Protein AF-A0A927G557-F1 (afdb_monomer_lite)

Sequence (140 aa):
MDMLQGLLWIALPYSSIAILVMGLIWQYESQENYGDNKQVVCWKNACVSLLVIVALGTGVYSSFVLQTQLHAFEWLFNLVTLNPSLSLIEATPFLFKLHLLSLCSLFIFLPFTKYIKLLNSFFMNKRVDALPFIFLLFNL

pLDDT: mean 80.52, std 14.35, range [45.22, 96.69]

Structure (mmCIF, N/CA/C/O backbone):
data_AF-A0A927G557-F1
#
_entry.id   AF-A0A927G557-F1
#
loop_
_atom_site.group_PDB
_atom_site.id
_atom_site.type_symbol
_atom_site.label_atom_id
_atom_site.label_alt_id
_atom_site.label_comp_id
_atom_site.label_asym_id
_atom_site.label_entity_id
_atom_site.label_seq_id
_atom_site.pdbx_PDB_ins_code
_atom_site.Cartn_x
_atom_site.Cartn_y
_atom_site.Cartn_z
_atom_site.occupancy
_atom_site.B_iso_or_equiv
_atom_site.auth_seq_id
_atom_site.auth_comp_id
_atom_site.auth_asym_id
_atom_site.auth_atom_id
_atom_site.pdbx_PDB_model_num
ATOM 1 N N . MET A 1 1 ? 5.294 -19.447 -16.410 1.00 63.62 1 MET A N 1
ATOM 2 C CA . MET A 1 1 ? 5.237 -18.361 -15.410 1.00 63.62 1 MET A CA 1
ATOM 3 C C . MET A 1 1 ? 5.748 -18.937 -14.110 1.00 63.62 1 MET A C 1
ATOM 5 O O . MET A 1 1 ? 5.355 -20.054 -13.789 1.00 63.62 1 MET A O 1
ATOM 9 N N . ASP A 1 2 ? 6.642 -18.239 -13.417 1.00 87.12 2 ASP A N 1
ATOM 10 C CA . ASP A 1 2 ? 7.073 -18.668 -12.088 1.00 87.12 2 ASP A CA 1
ATOM 11 C C . ASP A 1 2 ? 5.889 -18.557 -11.110 1.00 87.12 2 ASP A C 1
ATOM 13 O O . ASP A 1 2 ? 5.197 -17.534 -11.071 1.00 87.12 2 ASP A O 1
ATOM 17 N N . MET A 1 3 ? 5.614 -19.626 -10.358 1.00 89.38 3 MET A N 1
ATOM 18 C CA . MET A 1 3 ? 4.455 -19.693 -9.458 1.00 89.38 3 MET A CA 1
ATOM 19 C C . MET A 1 3 ? 4.532 -18.619 -8.370 1.00 89.38 3 MET A C 1
ATOM 21 O O . MET A 1 3 ? 3.515 -18.023 -8.009 1.00 89.38 3 MET A O 1
ATOM 25 N N . LEU A 1 4 ? 5.743 -18.333 -7.886 1.00 90.75 4 LEU A N 1
ATOM 26 C CA . LEU A 1 4 ? 5.977 -17.321 -6.863 1.00 90.75 4 LEU A CA 1
ATOM 27 C C . LEU A 1 4 ? 5.659 -15.912 -7.378 1.00 90.75 4 LEU A C 1
ATOM 29 O O . LEU A 1 4 ? 5.010 -15.136 -6.679 1.00 90.75 4 LEU A O 1
ATOM 33 N N . GLN A 1 5 ? 6.063 -15.590 -8.609 1.00 90.62 5 GLN A N 1
ATOM 34 C CA . GLN A 1 5 ? 5.777 -14.290 -9.218 1.00 90.62 5 GLN A CA 1
ATOM 35 C C . GLN A 1 5 ? 4.271 -14.054 -9.384 1.00 90.62 5 GLN A C 1
ATOM 37 O O . GLN A 1 5 ? 3.788 -12.968 -9.072 1.00 90.62 5 GLN A O 1
ATOM 42 N N . GLY A 1 6 ? 3.517 -15.067 -9.826 1.00 90.69 6 GLY A N 1
ATOM 43 C CA . GLY A 1 6 ? 2.059 -14.967 -9.933 1.00 90.69 6 GLY A CA 1
ATOM 44 C C . GLY A 1 6 ? 1.393 -14.713 -8.577 1.00 90.69 6 GLY A C 1
ATOM 45 O O . GLY A 1 6 ? 0.542 -13.832 -8.452 1.00 90.69 6 GLY A O 1
ATOM 46 N N . LEU A 1 7 ? 1.825 -15.421 -7.532 1.00 92.75 7 LEU A N 1
ATOM 47 C CA . LEU A 1 7 ? 1.300 -15.221 -6.180 1.00 92.75 7 LEU A CA 1
ATOM 48 C C . LEU A 1 7 ? 1.600 -13.807 -5.654 1.00 92.75 7 LEU A C 1
ATOM 50 O O . LEU A 1 7 ? 0.716 -13.136 -5.122 1.00 92.75 7 LEU A O 1
ATOM 54 N N . LEU A 1 8 ? 2.838 -13.344 -5.824 1.00 92.94 8 LEU A N 1
ATOM 55 C CA . LEU A 1 8 ? 3.315 -12.100 -5.225 1.00 92.94 8 LEU A CA 1
ATOM 56 C C . LEU A 1 8 ? 2.807 -10.847 -5.947 1.00 92.94 8 LEU A C 1
ATOM 58 O O . LEU A 1 8 ? 2.592 -9.814 -5.319 1.00 92.94 8 LEU A O 1
ATOM 62 N N . TRP A 1 9 ? 2.616 -10.931 -7.260 1.00 93.12 9 TRP A N 1
ATOM 63 C CA . TRP A 1 9 ? 2.333 -9.763 -8.089 1.00 93.12 9 TRP A CA 1
ATOM 64 C C . TRP A 1 9 ? 0.940 -9.744 -8.709 1.00 93.12 9 TRP A C 1
ATOM 66 O O . TRP A 1 9 ? 0.539 -8.731 -9.270 1.00 93.12 9 TRP A O 1
ATOM 76 N N . ILE A 1 10 ? 0.192 -10.840 -8.617 1.00 92.81 10 ILE A N 1
ATOM 77 C CA . ILE A 1 10 ? -1.200 -10.894 -9.066 1.00 92.81 10 ILE A CA 1
ATOM 78 C C . ILE A 1 10 ? -2.082 -11.117 -7.843 1.00 92.81 10 ILE A C 1
ATOM 80 O O . ILE A 1 10 ? -2.841 -10.231 -7.461 1.00 92.81 10 ILE A O 1
ATOM 84 N N . ALA A 1 11 ? -1.940 -12.264 -7.174 1.00 94.81 11 ALA A N 1
ATOM 85 C CA . ALA A 1 11 ? -2.841 -12.639 -6.085 1.00 94.81 11 ALA A CA 1
ATOM 86 C C . ALA A 1 11 ? -2.734 -11.712 -4.863 1.00 94.81 11 ALA A C 1
ATOM 88 O O . ALA A 1 11 ? -3.759 -11.359 -4.274 1.00 94.81 11 ALA A O 1
ATOM 89 N N . LEU A 1 12 ? -1.519 -11.301 -4.483 1.00 95.00 12 LEU A N 1
ATOM 90 C CA . LEU A 1 12 ? -1.295 -10.465 -3.303 1.00 95.00 12 LEU A CA 1
ATOM 91 C C . LEU A 1 12 ? -1.960 -9.075 -3.415 1.00 95.00 12 LEU A C 1
ATOM 93 O O . LEU A 1 12 ? -2.711 -8.741 -2.495 1.00 95.00 12 LEU A O 1
ATOM 97 N N . PRO A 1 13 ? -1.786 -8.287 -4.502 1.00 95.00 13 PRO A N 1
ATOM 98 C CA . PRO A 1 13 ? -2.515 -7.029 -4.674 1.00 95.00 13 PRO A CA 1
ATOM 99 C C . PRO A 1 13 ? -4.035 -7.186 -4.549 1.00 95.00 13 PRO A C 1
ATOM 101 O O . PRO A 1 13 ? -4.645 -6.484 -3.739 1.00 95.00 13 PRO A O 1
ATOM 104 N N . TYR A 1 14 ? -4.641 -8.149 -5.256 1.00 95.31 14 TYR A N 1
ATOM 105 C CA . TYR A 1 14 ? -6.090 -8.381 -5.178 1.00 95.31 14 TYR A CA 1
ATOM 106 C C . TYR A 1 14 ? -6.543 -8.769 -3.769 1.00 95.31 14 TYR A C 1
ATOM 108 O O . TYR A 1 14 ? -7.514 -8.213 -3.260 1.00 95.31 14 TYR A O 1
ATOM 116 N N . SER A 1 15 ? -5.818 -9.679 -3.112 1.00 96.50 15 SER A N 1
ATOM 117 C CA . SER A 1 15 ? -6.143 -10.124 -1.750 1.00 96.50 15 SER A CA 1
ATOM 118 C C . SER A 1 15 ? -6.040 -8.976 -0.749 1.00 96.50 15 SER A C 1
ATOM 120 O O . SER A 1 15 ? -6.897 -8.837 0.119 1.00 96.50 15 SER A O 1
ATOM 122 N N . SER A 1 16 ? -5.023 -8.120 -0.886 1.00 96.69 16 SER A N 1
ATOM 123 C CA . SER A 1 16 ? -4.820 -6.981 0.010 1.00 96.69 16 SER A CA 1
ATOM 124 C C . SER A 1 16 ? -5.969 -5.973 -0.068 1.00 96.69 16 SER A C 1
ATOM 126 O O . SER A 1 16 ? -6.471 -5.529 0.964 1.00 96.69 16 SER A O 1
ATOM 128 N N . ILE A 1 17 ? -6.446 -5.683 -1.284 1.00 94.94 17 ILE A N 1
ATOM 129 C CA . ILE A 1 17 ? -7.587 -4.794 -1.518 1.00 94.94 17 ILE A CA 1
ATOM 130 C C . ILE A 1 17 ? -8.872 -5.448 -1.009 1.00 94.94 17 ILE A C 1
ATOM 132 O O . ILE A 1 17 ? -9.647 -4.792 -0.317 1.00 94.94 17 ILE A O 1
ATOM 136 N N . ALA A 1 18 ? -9.087 -6.737 -1.288 1.00 94.81 18 ALA A N 1
ATOM 137 C CA . ALA A 1 18 ? -10.260 -7.463 -0.806 1.00 94.81 18 ALA A CA 1
ATOM 138 C C . ALA A 1 18 ? -10.345 -7.459 0.730 1.00 94.81 18 ALA A C 1
ATOM 140 O O . ALA A 1 18 ? -11.407 -7.183 1.284 1.00 94.81 18 ALA A O 1
ATOM 141 N N . ILE A 1 19 ? -9.224 -7.694 1.422 1.00 94.25 19 ILE A N 1
ATOM 142 C CA . ILE A 1 19 ? -9.148 -7.651 2.890 1.00 94.25 19 ILE A CA 1
ATOM 143 C C . ILE A 1 19 ? -9.419 -6.236 3.412 1.00 94.25 19 ILE A C 1
ATOM 145 O O . ILE A 1 19 ? -10.193 -6.076 4.356 1.00 94.25 19 ILE A O 1
ATOM 149 N N . LEU A 1 20 ? -8.834 -5.209 2.787 1.00 92.56 20 LEU A N 1
ATOM 150 C CA . LEU A 1 20 ? -9.069 -3.816 3.165 1.00 92.56 20 LEU A CA 1
ATOM 151 C C . LEU A 1 20 ? -10.548 -3.433 3.022 1.00 92.56 20 LEU A C 1
ATOM 153 O O . LEU A 1 20 ? -11.131 -2.885 3.955 1.00 92.56 20 LEU A O 1
ATOM 157 N N . VAL A 1 21 ? -11.160 -3.747 1.878 1.00 91.12 21 VAL A N 1
ATOM 158 C CA . VAL A 1 21 ? -12.578 -3.475 1.604 1.00 91.12 21 VAL A CA 1
ATOM 159 C C . VAL A 1 21 ? -13.467 -4.237 2.581 1.00 91.12 21 VAL A C 1
ATOM 161 O O . VAL A 1 21 ? -14.362 -3.645 3.179 1.00 91.12 21 VAL A O 1
ATOM 164 N N . MET A 1 22 ? -13.191 -5.521 2.810 1.00 89.56 22 MET A N 1
ATOM 165 C CA . MET A 1 22 ? -13.948 -6.327 3.767 1.00 89.56 22 MET A CA 1
ATOM 166 C C . MET A 1 22 ? -13.853 -5.756 5.184 1.00 89.56 22 MET A C 1
ATOM 168 O O . MET A 1 22 ? -14.852 -5.689 5.893 1.00 89.56 22 MET A O 1
ATOM 172 N N . GLY A 1 23 ? -12.674 -5.292 5.593 1.00 87.19 23 GLY A N 1
ATOM 173 C CA . GLY A 1 23 ? -12.490 -4.668 6.897 1.00 87.19 23 GLY A CA 1
ATOM 174 C C . GLY A 1 23 ? -13.119 -3.279 7.030 1.00 87.19 23 GLY A C 1
ATOM 175 O O . GLY A 1 23 ? -13.526 -2.912 8.131 1.00 87.19 23 GLY A O 1
ATOM 176 N N . LEU A 1 24 ? -13.248 -2.532 5.929 1.00 85.88 24 LEU A N 1
ATOM 177 C CA . LEU A 1 24 ? -14.026 -1.290 5.881 1.00 85.88 24 LEU A CA 1
ATOM 178 C C . LEU A 1 24 ? -15.532 -1.558 6.013 1.00 85.88 24 LEU A C 1
ATOM 180 O O . LEU A 1 24 ? -16.200 -0.834 6.742 1.00 85.88 24 LEU A O 1
ATOM 184 N N . ILE A 1 25 ? -16.051 -2.593 5.341 1.00 84.75 25 ILE A N 1
ATOM 185 C CA . ILE A 1 25 ? -17.480 -2.949 5.359 1.00 84.75 25 ILE A CA 1
ATOM 186 C C . ILE A 1 25 ? -17.878 -3.569 6.696 1.00 84.75 25 ILE A C 1
ATOM 188 O O . ILE A 1 25 ? -18.837 -3.129 7.322 1.00 84.75 25 ILE A O 1
ATOM 192 N N . TRP A 1 26 ? -17.170 -4.620 7.116 1.00 81.56 26 TRP A N 1
ATOM 193 C CA . TRP A 1 26 ? -17.568 -5.393 8.287 1.00 81.56 26 TRP A CA 1
ATOM 194 C C . TRP A 1 26 ? -17.329 -4.618 9.572 1.00 81.56 26 TRP A C 1
ATOM 196 O O . TRP A 1 26 ? -17.984 -4.971 10.545 1.00 81.56 26 TRP A O 1
ATOM 206 N N . GLN A 1 27 ? -16.401 -3.633 9.564 1.00 77.50 27 GLN A N 1
ATOM 207 C CA . GLN A 1 27 ? -15.838 -2.922 10.721 1.00 77.50 27 GLN A CA 1
ATOM 208 C C . GLN A 1 27 ? -16.629 -3.240 11.980 1.00 77.50 27 GLN A C 1
ATOM 210 O O . GLN A 1 27 ? -17.563 -2.523 12.340 1.00 77.50 27 GLN A O 1
ATOM 215 N N . TYR A 1 28 ? -16.286 -4.378 12.601 1.00 57.44 28 TYR A N 1
ATOM 216 C CA . TYR A 1 28 ? -17.015 -4.814 13.778 1.00 57.44 28 TYR A CA 1
ATOM 217 C C . TYR A 1 28 ? -16.902 -3.652 14.747 1.00 57.44 28 TYR A C 1
ATOM 219 O O . TYR A 1 28 ? -15.810 -3.070 14.844 1.00 57.44 28 TYR A O 1
ATOM 227 N N . GLU A 1 29 ? -18.002 -3.273 15.396 1.00 58.72 29 GLU A N 1
ATOM 228 C CA . GLU A 1 29 ? -17.986 -2.278 16.459 1.00 58.72 29 GLU A CA 1
ATOM 229 C C . GLU A 1 29 ? -17.155 -2.866 17.602 1.00 58.72 29 GLU A C 1
ATOM 231 O O . GLU A 1 29 ? -17.641 -3.389 18.600 1.00 58.72 29 GLU A O 1
ATOM 236 N N . SER A 1 30 ? -15.840 -2.868 17.405 1.00 53.69 30 SER A N 1
ATOM 237 C CA . SER A 1 30 ? -14.874 -3.259 18.386 1.00 53.69 30 SER A CA 1
ATOM 238 C C . SER A 1 30 ? -14.911 -2.097 19.346 1.00 53.69 30 SER A C 1
ATOM 240 O O . SER A 1 30 ? -14.298 -1.040 19.142 1.00 53.69 30 SER A O 1
ATOM 242 N N . GLN A 1 31 ? -15.723 -2.257 20.380 1.00 52.62 31 GLN A N 1
ATOM 243 C CA . GLN A 1 31 ? -15.514 -1.546 21.616 1.00 52.62 31 GLN A CA 1
ATOM 244 C C . GLN A 1 31 ? -14.129 -1.985 22.085 1.00 52.62 31 GLN A C 1
ATOM 246 O O . GLN A 1 31 ? -13.962 -2.984 22.777 1.00 52.62 31 GLN A O 1
ATOM 251 N N . GLU A 1 32 ? -13.107 -1.295 21.571 1.00 58.88 32 GLU A N 1
ATOM 252 C CA . GLU A 1 32 ? -11.710 -1.466 21.941 1.00 58.88 32 GLU A CA 1
ATOM 253 C C . GLU A 1 32 ? -11.618 -0.851 23.341 1.00 58.88 32 GLU A C 1
ATOM 255 O O . GLU A 1 32 ? -11.133 0.257 23.543 1.00 58.88 32 GLU A O 1
ATOM 260 N N . ASN A 1 33 ? -12.217 -1.538 24.314 1.00 56.44 33 ASN A N 1
ATOM 261 C CA . ASN A 1 33 ? -11.986 -1.308 25.720 1.00 56.44 33 ASN A CA 1
ATOM 262 C C . ASN A 1 33 ? -10.546 -1.770 25.927 1.00 56.44 33 ASN A C 1
ATOM 264 O O . ASN A 1 33 ? -10.279 -2.969 25.999 1.00 56.44 33 ASN A O 1
ATOM 268 N N . TYR A 1 34 ? -9.603 -0.822 25.949 1.00 59.62 34 TYR A N 1
ATOM 269 C CA . TYR A 1 34 ? -8.197 -1.043 26.316 1.00 59.62 34 TYR A CA 1
ATOM 270 C C . TYR A 1 34 ? -8.113 -1.376 27.819 1.00 59.62 34 TYR A C 1
ATOM 272 O O . TYR A 1 34 ? -7.422 -0.704 28.585 1.00 59.62 34 TYR A O 1
ATOM 280 N N . GLY A 1 35 ? -8.883 -2.369 28.263 1.00 57.28 35 GLY A N 1
ATOM 281 C CA . GLY A 1 35 ? -8.834 -2.906 29.608 1.00 57.28 35 GLY A CA 1
ATOM 282 C C . GLY A 1 35 ? -7.457 -3.513 29.822 1.00 57.28 35 GLY A C 1
ATOM 283 O O . GLY A 1 35 ? -7.106 -4.484 29.160 1.00 57.28 35 GLY A O 1
ATOM 284 N N . ASP A 1 36 ? -6.690 -2.878 30.706 1.00 61.66 36 ASP A N 1
ATOM 285 C CA . ASP A 1 36 ? -5.410 -3.286 31.303 1.00 61.66 36 ASP A CA 1
ATOM 286 C C . ASP A 1 36 ? -4.215 -3.570 30.352 1.00 61.66 36 ASP A C 1
ATOM 288 O O . ASP A 1 36 ? -3.098 -3.118 30.601 1.00 61.66 36 ASP A O 1
ATOM 292 N N . ASN A 1 37 ? -4.399 -4.190 29.182 1.00 69.19 37 ASN A N 1
ATOM 293 C CA . ASN A 1 37 ? -3.305 -4.565 28.278 1.00 69.19 37 ASN A CA 1
ATOM 294 C C . ASN A 1 37 ? -2.927 -3.460 27.270 1.00 69.19 37 ASN A C 1
ATOM 296 O O . ASN A 1 37 ? -3.033 -3.611 26.049 1.00 69.19 37 ASN A O 1
ATOM 300 N N . LYS A 1 38 ? -2.448 -2.321 27.782 1.00 72.50 38 LYS A N 1
ATOM 301 C CA . LYS A 1 38 ? -1.972 -1.194 26.952 1.00 72.50 38 LYS A CA 1
ATOM 302 C C . LYS A 1 38 ? -0.757 -1.557 26.088 1.00 72.50 38 LYS A C 1
ATOM 304 O O . LYS A 1 38 ? -0.581 -0.994 25.007 1.00 72.50 38 LYS A O 1
ATOM 309 N N . GLN A 1 39 ? 0.072 -2.496 26.544 1.00 75.69 39 GLN A N 1
ATOM 310 C CA . GLN A 1 39 ? 1.328 -2.857 25.887 1.00 75.69 39 GLN A CA 1
ATOM 311 C C . GLN A 1 39 ? 1.101 -3.541 24.535 1.00 75.69 39 GLN A C 1
ATOM 313 O O . GLN A 1 39 ? 1.642 -3.079 23.532 1.00 75.69 39 GLN A O 1
ATOM 318 N N . VAL A 1 40 ? 0.276 -4.592 24.467 1.00 72.88 40 VAL A N 1
ATOM 319 C CA . VAL A 1 40 ? 0.041 -5.341 23.214 1.00 72.88 40 VAL A CA 1
ATOM 320 C C . VAL A 1 40 ? -0.570 -4.451 22.133 1.00 72.88 40 VAL A C 1
ATOM 322 O O . VAL A 1 40 ? -0.201 -4.537 20.959 1.00 72.88 40 VAL A O 1
ATOM 325 N N . VAL A 1 41 ? -1.454 -3.530 22.519 1.00 74.31 41 VAL A N 1
ATOM 326 C CA . VAL A 1 41 ? -2.080 -2.630 21.550 1.00 74.31 41 VAL A CA 1
ATOM 327 C C . VAL A 1 41 ? -1.128 -1.522 21.083 1.00 74.31 41 VAL A C 1
ATOM 329 O O . VAL A 1 41 ? -1.218 -1.081 19.934 1.00 74.31 41 VAL A O 1
ATOM 332 N N . CYS A 1 42 ? -0.167 -1.117 21.923 1.00 80.62 42 CYS A N 1
ATOM 333 C CA . CYS A 1 42 ? 0.922 -0.225 21.524 1.00 80.62 42 CYS A CA 1
ATOM 334 C C . CYS A 1 42 ? 1.778 -0.860 20.421 1.00 80.62 42 CYS A C 1
ATOM 336 O O . CYS A 1 42 ? 1.958 -0.244 19.372 1.00 80.62 42 CYS A O 1
ATOM 338 N N . TRP A 1 43 ? 2.215 -2.112 20.601 1.00 79.38 43 TRP A N 1
ATOM 339 C CA . TRP A 1 43 ? 3.031 -2.822 19.607 1.00 79.38 43 TRP A CA 1
ATOM 340 C C . TRP A 1 43 ? 2.287 -3.040 18.288 1.00 79.38 43 TRP A C 1
ATOM 342 O O . TRP A 1 43 ? 2.821 -2.710 17.231 1.00 79.38 43 TRP A O 1
ATOM 352 N N . LYS A 1 44 ? 1.024 -3.491 18.339 1.00 80.44 44 LYS A N 1
ATOM 353 C CA . LYS A 1 44 ? 0.175 -3.660 17.144 1.00 80.44 44 LYS A CA 1
ATOM 354 C C . LYS A 1 44 ? 0.076 -2.363 16.331 1.00 80.44 44 LYS A C 1
ATOM 356 O O . LYS A 1 44 ? 0.277 -2.362 15.118 1.00 80.44 44 LYS A O 1
ATOM 361 N N . ASN A 1 45 ? -0.204 -1.248 17.005 1.00 84.00 45 ASN A N 1
ATOM 362 C CA . ASN A 1 45 ? -0.339 0.048 16.345 1.00 84.00 45 ASN A CA 1
ATOM 363 C C . ASN A 1 45 ? 1.014 0.597 15.871 1.00 84.00 45 ASN A C 1
ATOM 365 O O . ASN A 1 45 ? 1.066 1.205 14.805 1.00 84.00 45 ASN A O 1
ATOM 369 N N . ALA A 1 46 ? 2.097 0.365 16.617 1.00 87.50 46 ALA A N 1
ATOM 370 C CA . ALA A 1 46 ? 3.446 0.774 16.240 1.00 87.50 46 ALA A CA 1
ATOM 371 C C . ALA A 1 46 ? 3.929 0.053 14.974 1.00 87.50 46 ALA A C 1
ATOM 373 O O . ALA A 1 46 ? 4.493 0.700 14.095 1.00 87.50 46 ALA A O 1
ATOM 374 N N . CYS A 1 47 ? 3.651 -1.249 14.836 1.00 87.94 47 CYS A N 1
ATOM 375 C CA . CYS A 1 47 ? 3.963 -2.005 13.621 1.00 87.94 47 CYS A CA 1
ATOM 376 C C . CYS A 1 47 ? 3.282 -1.397 12.388 1.00 87.94 47 CYS A C 1
ATOM 378 O O . CYS A 1 47 ? 3.939 -1.174 11.374 1.00 87.94 47 CYS A O 1
ATOM 380 N N . VAL A 1 48 ? 1.991 -1.063 12.477 1.00 89.00 48 VAL A N 1
ATOM 381 C CA . VAL A 1 48 ? 1.279 -0.434 11.353 1.00 89.00 48 VAL A CA 1
ATOM 382 C C . VAL A 1 48 ? 1.752 0.996 11.103 1.00 89.00 48 VAL A C 1
ATOM 384 O O . VAL A 1 48 ? 1.946 1.362 9.949 1.00 89.00 48 VAL A O 1
ATOM 387 N N . SER A 1 49 ? 2.034 1.785 12.144 1.00 87.12 49 SER A N 1
ATOM 388 C CA . SER A 1 49 ? 2.652 3.109 11.976 1.00 87.12 49 SER A CA 1
ATOM 389 C C . SER A 1 49 ? 3.996 3.034 11.251 1.00 87.12 49 SER A C 1
ATOM 391 O O . SER A 1 49 ? 4.270 3.851 10.376 1.00 87.12 49 SER A O 1
ATOM 393 N N . LEU A 1 50 ? 4.828 2.045 11.585 1.00 91.88 50 LEU A N 1
ATOM 394 C CA . LEU A 1 50 ? 6.102 1.815 10.911 1.00 91.88 50 LEU A CA 1
ATOM 395 C C . LEU A 1 50 ? 5.875 1.435 9.446 1.00 91.88 50 LEU A C 1
ATOM 397 O O . LEU A 1 50 ? 6.515 2.016 8.573 1.00 91.88 50 LEU A O 1
ATOM 401 N N . LEU A 1 51 ? 4.935 0.526 9.160 1.00 92.31 51 LEU A N 1
ATOM 402 C CA . LEU A 1 51 ? 4.574 0.164 7.785 1.00 92.31 51 LEU A CA 1
ATOM 403 C C . LEU A 1 51 ? 4.100 1.377 6.973 1.00 92.31 51 LEU A C 1
ATOM 405 O O . LEU A 1 51 ? 4.494 1.511 5.819 1.00 92.31 51 LEU A O 1
ATOM 409 N N . VAL A 1 52 ? 3.323 2.285 7.574 1.00 91.31 52 VAL A N 1
ATOM 410 C CA . VAL A 1 52 ? 2.912 3.550 6.939 1.00 91.31 52 VAL A CA 1
ATOM 411 C C . VAL A 1 52 ? 4.136 4.399 6.597 1.00 91.31 52 VAL A C 1
ATOM 413 O O . VAL A 1 52 ? 4.265 4.846 5.461 1.00 91.31 52 VAL A O 1
ATOM 416 N N . ILE A 1 53 ? 5.062 4.589 7.540 1.00 92.94 53 ILE A N 1
ATOM 417 C CA . ILE A 1 53 ? 6.284 5.378 7.310 1.00 92.94 53 ILE A CA 1
ATOM 418 C C . ILE A 1 53 ? 7.134 4.758 6.196 1.00 92.94 53 ILE A C 1
ATOM 420 O O . ILE A 1 53 ? 7.622 5.481 5.330 1.00 92.94 53 ILE A O 1
ATOM 424 N N . VAL A 1 54 ? 7.284 3.432 6.178 1.00 93.06 54 VAL A N 1
ATOM 425 C CA . VAL A 1 54 ? 8.035 2.717 5.134 1.00 93.06 54 VAL A CA 1
ATOM 426 C C . VAL A 1 54 ? 7.355 2.858 3.773 1.00 93.06 54 VAL A C 1
ATOM 428 O O . VAL A 1 54 ? 8.027 3.185 2.793 1.00 93.06 54 VAL A O 1
ATOM 431 N N . ALA A 1 55 ? 6.037 2.663 3.696 1.00 91.31 55 ALA A N 1
ATOM 432 C CA . ALA A 1 55 ? 5.284 2.798 2.452 1.00 91.31 55 ALA A CA 1
ATOM 433 C C . ALA A 1 55 ? 5.368 4.230 1.902 1.00 91.31 55 ALA A C 1
ATOM 435 O O . ALA A 1 55 ? 5.659 4.423 0.722 1.00 91.31 55 ALA A O 1
ATOM 436 N N . LEU A 1 56 ? 5.208 5.239 2.762 1.00 91.00 56 LEU A N 1
ATOM 437 C CA . LEU A 1 56 ? 5.346 6.643 2.376 1.00 91.00 56 LEU A CA 1
ATOM 438 C C . LEU A 1 56 ? 6.786 6.987 1.976 1.00 91.00 56 LEU A C 1
ATOM 440 O O . LEU A 1 56 ? 6.991 7.597 0.934 1.00 91.00 56 LEU A O 1
ATOM 444 N N . GLY A 1 57 ? 7.789 6.568 2.749 1.00 90.19 57 GLY A N 1
ATOM 445 C CA . GLY A 1 57 ? 9.198 6.856 2.467 1.00 90.19 57 GLY A CA 1
ATOM 446 C C . GLY A 1 57 ? 9.675 6.234 1.155 1.00 90.19 57 GLY A C 1
ATOM 447 O O . GLY A 1 57 ? 10.296 6.909 0.335 1.00 90.19 57 GLY A O 1
ATOM 448 N N . THR A 1 58 ? 9.325 4.970 0.911 1.00 88.25 58 THR A N 1
ATOM 449 C CA . THR A 1 58 ? 9.625 4.285 -0.359 1.00 88.25 58 THR A CA 1
ATOM 450 C C . THR A 1 58 ? 8.835 4.869 -1.534 1.00 88.25 58 THR A C 1
ATOM 452 O O . THR A 1 58 ? 9.377 4.971 -2.635 1.00 88.25 58 THR A O 1
ATOM 455 N N . GLY A 1 59 ? 7.593 5.315 -1.315 1.00 85.88 59 GLY A N 1
ATOM 456 C CA . GLY A 1 59 ? 6.765 5.979 -2.328 1.00 85.88 59 GLY A CA 1
ATOM 457 C C . GLY A 1 59 ? 7.306 7.355 -2.723 1.00 85.88 59 GLY A C 1
ATOM 458 O O . GLY A 1 59 ? 7.455 7.660 -3.902 1.00 85.88 59 GLY A O 1
ATOM 459 N N . VAL A 1 60 ? 7.692 8.169 -1.742 1.00 87.25 60 VAL A N 1
ATOM 460 C CA . VAL A 1 60 ? 8.317 9.478 -1.974 1.00 87.25 60 VAL A CA 1
ATOM 461 C C . VAL A 1 60 ? 9.670 9.307 -2.659 1.00 87.25 60 VAL A C 1
ATOM 463 O O . VAL A 1 60 ? 9.936 9.965 -3.659 1.00 87.25 60 VAL A O 1
ATOM 466 N N . TYR A 1 61 ? 10.51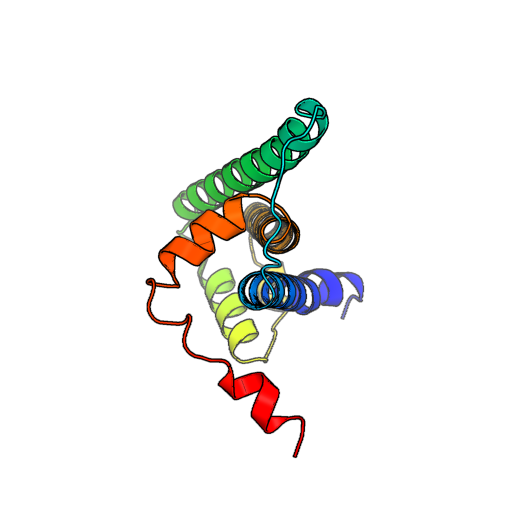0 8.385 -2.185 1.00 83.88 61 TYR A N 1
ATOM 467 C CA . TYR A 1 61 ? 11.809 8.145 -2.812 1.00 83.88 61 TYR A CA 1
ATOM 468 C C . TYR A 1 61 ? 11.660 7.643 -4.253 1.00 83.88 61 TYR A C 1
ATOM 470 O O . TYR A 1 61 ? 12.341 8.142 -5.145 1.00 83.88 61 TYR A O 1
ATOM 478 N N . SER A 1 62 ? 10.755 6.691 -4.507 1.00 76.94 62 SER A N 1
ATOM 479 C CA . SER A 1 62 ? 10.474 6.249 -5.880 1.00 76.94 62 SER A CA 1
ATOM 480 C C . SER A 1 62 ? 9.918 7.381 -6.743 1.00 76.94 62 SER A C 1
ATOM 482 O O . SER A 1 62 ? 10.290 7.472 -7.909 1.00 76.94 62 SER A O 1
ATOM 484 N N . SER A 1 63 ? 9.159 8.308 -6.147 1.00 77.06 63 SER A N 1
ATOM 485 C CA . SER A 1 63 ? 8.697 9.523 -6.821 1.00 77.06 63 SER A CA 1
ATOM 486 C C . SER A 1 63 ? 9.859 10.431 -7.265 1.00 77.06 63 SER A C 1
ATOM 488 O O . SER A 1 63 ? 9.845 10.995 -8.349 1.00 77.06 63 SER A O 1
ATOM 490 N N . PHE A 1 64 ? 10.939 10.543 -6.495 1.00 73.62 64 PHE A N 1
ATOM 491 C CA . PHE A 1 64 ? 12.125 11.286 -6.952 1.00 73.62 64 PHE A CA 1
ATOM 492 C C . PHE A 1 64 ? 12.912 10.558 -8.057 1.00 73.62 64 PHE A C 1
ATOM 494 O O . PHE A 1 64 ? 13.654 11.190 -8.806 1.00 73.62 64 PHE A O 1
ATOM 501 N N . VAL A 1 65 ? 12.693 9.249 -8.216 1.00 68.12 65 VAL A N 1
ATOM 502 C CA . VAL A 1 65 ? 13.236 8.400 -9.293 1.00 68.12 65 VAL A CA 1
ATOM 503 C C . VAL A 1 65 ? 12.221 8.259 -10.456 1.00 68.12 65 VAL A C 1
ATOM 505 O O . VAL A 1 65 ? 12.301 7.342 -11.269 1.00 68.12 65 VAL A O 1
ATOM 508 N N . LEU A 1 66 ? 11.260 9.189 -10.586 1.00 58.50 66 LEU A N 1
ATOM 509 C CA . LEU A 1 66 ? 10.159 9.141 -11.570 1.00 58.50 66 LEU A CA 1
ATOM 510 C C . LEU A 1 66 ? 10.553 9.270 -13.044 1.00 58.50 66 LEU A C 1
ATOM 512 O O . LEU A 1 66 ? 9.687 9.107 -13.901 1.00 58.50 66 LEU A O 1
ATOM 516 N N . GLN A 1 67 ? 11.815 9.522 -13.393 1.00 57.28 67 GLN A N 1
ATOM 517 C CA . GLN A 1 67 ? 12.192 9.656 -14.806 1.00 57.28 67 GLN A CA 1
ATOM 518 C C . GLN A 1 67 ? 12.015 8.352 -15.620 1.00 57.28 67 GLN A C 1
ATOM 520 O O . GLN A 1 67 ? 12.096 8.397 -16.843 1.00 57.28 67 GLN A O 1
ATOM 525 N N . THR A 1 68 ? 11.742 7.204 -14.978 1.00 56.88 68 THR A N 1
ATOM 526 C CA . THR A 1 68 ? 11.735 5.871 -15.621 1.00 56.88 68 THR A CA 1
ATOM 527 C C . THR A 1 68 ? 10.533 4.962 -15.292 1.00 56.88 68 THR A C 1
ATOM 529 O O . THR A 1 68 ? 10.544 3.792 -15.667 1.00 56.88 68 THR A O 1
ATOM 532 N N . GLN A 1 69 ? 9.475 5.434 -14.617 1.00 66.00 69 GLN A N 1
ATOM 533 C CA . GLN A 1 69 ? 8.457 4.539 -14.017 1.00 66.00 69 GLN A CA 1
ATOM 534 C C . GLN A 1 69 ? 7.136 4.346 -14.790 1.00 66.00 69 GLN A C 1
ATOM 536 O O . GLN A 1 69 ? 6.160 3.862 -14.216 1.00 66.00 69 GLN A O 1
ATOM 541 N N . LEU A 1 70 ? 7.087 4.622 -16.096 1.00 78.12 70 LEU A N 1
ATOM 542 C CA . LEU A 1 70 ? 5.876 4.380 -16.901 1.00 78.12 70 LEU A CA 1
ATOM 543 C C . LEU A 1 70 ? 5.403 2.913 -16.839 1.00 78.12 70 LEU A C 1
ATOM 545 O O . LEU A 1 70 ? 4.213 2.666 -16.672 1.00 78.12 70 LEU A O 1
ATOM 549 N N . HIS A 1 71 ? 6.326 1.946 -16.814 1.00 82.56 71 HIS A N 1
ATOM 550 C CA . HIS A 1 71 ? 5.997 0.516 -16.706 1.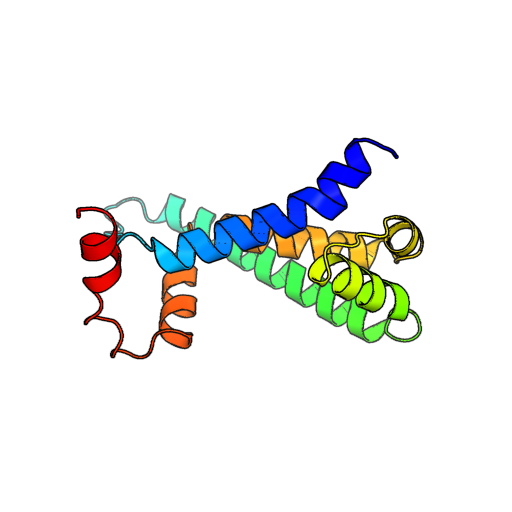00 82.56 71 HIS A CA 1
ATOM 551 C C . HIS A 1 71 ? 5.268 0.132 -15.415 1.00 82.56 71 HIS A C 1
ATOM 553 O O . HIS A 1 71 ? 4.459 -0.791 -15.414 1.00 82.56 71 HIS A O 1
ATOM 559 N N . ALA A 1 72 ? 5.541 0.829 -14.310 1.00 83.44 72 ALA A N 1
ATOM 560 C CA . ALA A 1 72 ? 4.874 0.574 -13.038 1.00 83.44 72 ALA A CA 1
ATOM 561 C C . ALA A 1 72 ? 3.402 1.010 -13.088 1.00 83.44 72 ALA A C 1
ATOM 563 O O . ALA A 1 72 ? 2.522 0.307 -12.591 1.00 83.44 72 ALA A O 1
ATOM 564 N N . PHE A 1 73 ? 3.137 2.150 -13.731 1.00 86.31 73 PHE A N 1
ATOM 565 C CA . PHE A 1 73 ? 1.785 2.646 -13.958 1.00 86.31 73 PHE A CA 1
ATOM 566 C C . PHE A 1 73 ? 1.028 1.794 -14.986 1.00 86.31 73 PHE A C 1
ATOM 568 O O . PHE A 1 73 ? -0.115 1.416 -14.738 1.00 86.31 73 PHE A O 1
ATOM 575 N N . GLU A 1 74 ? 1.675 1.427 -16.095 1.00 89.25 74 GLU A N 1
ATOM 576 C CA . GLU A 1 74 ? 1.123 0.499 -17.093 1.00 89.25 74 GLU A CA 1
ATOM 577 C C . GLU A 1 74 ? 0.765 -0.848 -16.460 1.00 89.25 74 GLU A C 1
ATOM 579 O O . GLU A 1 74 ? -0.333 -1.361 -16.666 1.00 89.25 74 GLU A O 1
ATOM 584 N N . TRP A 1 75 ? 1.653 -1.396 -15.626 1.00 90.69 75 TRP A N 1
ATOM 585 C CA . TRP A 1 75 ? 1.378 -2.618 -14.882 1.00 90.69 75 TRP A CA 1
ATOM 586 C C . TRP A 1 75 ? 0.167 -2.469 -13.954 1.00 90.69 75 TRP A C 1
ATOM 588 O O . TRP A 1 75 ? -0.697 -3.347 -13.940 1.00 90.69 75 TRP A O 1
ATOM 598 N N . LEU A 1 76 ? 0.078 -1.366 -13.204 1.00 89.50 76 LEU A N 1
ATOM 599 C CA . LEU A 1 76 ? -1.051 -1.111 -12.310 1.00 89.50 76 LEU A CA 1
ATOM 600 C C . LEU A 1 76 ? -2.369 -1.040 -13.095 1.00 89.50 76 LEU A C 1
ATOM 602 O O . LEU A 1 76 ? -3.362 -1.638 -12.686 1.00 89.50 76 LEU A O 1
ATOM 606 N N . PHE A 1 77 ? -2.380 -0.350 -14.235 1.00 91.06 77 PHE A N 1
ATOM 607 C CA . PHE A 1 77 ? -3.559 -0.252 -15.094 1.00 91.06 77 PHE A CA 1
ATOM 608 C C . PHE A 1 77 ? -3.960 -1.609 -15.689 1.00 91.06 77 PHE A C 1
ATOM 610 O O . PHE A 1 77 ? -5.137 -1.974 -15.678 1.00 91.06 77 PHE A O 1
ATOM 617 N N . ASN A 1 78 ? -2.983 -2.393 -16.145 1.00 91.94 78 ASN A N 1
ATOM 618 C CA . ASN A 1 78 ? -3.175 -3.763 -16.621 1.00 91.94 78 ASN A CA 1
ATOM 619 C C . ASN A 1 78 ? -3.748 -4.679 -15.529 1.00 91.94 78 ASN A C 1
ATOM 621 O O . ASN A 1 78 ? -4.599 -5.525 -15.797 1.00 91.94 78 ASN A O 1
ATOM 625 N N . LEU A 1 79 ? -3.337 -4.477 -14.276 1.00 91.62 79 LEU A N 1
ATOM 626 C CA . LEU A 1 79 ? -3.906 -5.183 -13.132 1.00 91.62 79 LEU A CA 1
ATOM 627 C C . LEU A 1 79 ? -5.366 -4.766 -12.895 1.00 91.62 79 LEU A C 1
ATOM 629 O O . LEU A 1 79 ? -6.233 -5.624 -12.774 1.00 91.62 79 LEU A O 1
ATOM 633 N N . VAL A 1 80 ? -5.677 -3.468 -12.905 1.00 91.81 80 VAL A N 1
ATOM 634 C CA . VAL A 1 80 ? -7.062 -2.978 -12.739 1.00 91.81 80 VAL A CA 1
ATOM 635 C C . VAL A 1 80 ? -7.983 -3.449 -13.873 1.00 91.81 80 VAL A C 1
ATOM 637 O O . VAL A 1 80 ? -9.143 -3.771 -13.629 1.00 91.81 80 VAL A O 1
ATOM 640 N N . THR A 1 81 ? -7.471 -3.544 -15.100 1.00 94.06 81 THR A N 1
ATOM 641 C CA . THR A 1 81 ? -8.213 -4.051 -16.270 1.00 94.06 81 THR A CA 1
ATOM 642 C C . THR A 1 81 ? -8.260 -5.580 -16.355 1.00 94.06 81 THR A C 1
ATOM 644 O O . THR A 1 81 ? -8.744 -6.121 -17.348 1.00 94.06 81 THR A O 1
ATOM 647 N N . LEU A 1 82 ? -7.808 -6.285 -15.308 1.00 91.88 82 LEU A N 1
ATOM 648 C CA . LEU A 1 82 ? -7.810 -7.748 -15.204 1.00 91.88 82 LEU A CA 1
ATOM 649 C C . LEU A 1 82 ? -6.999 -8.454 -16.307 1.00 91.88 82 LEU A C 1
ATOM 651 O O . LEU A 1 82 ? -7.239 -9.623 -16.608 1.00 91.88 82 LEU A O 1
ATOM 655 N N . ASN A 1 83 ? -6.001 -7.773 -16.873 1.00 92.56 83 ASN A N 1
ATOM 656 C CA . ASN A 1 83 ? -5.065 -8.320 -17.852 1.00 92.56 83 ASN A CA 1
ATOM 657 C C . ASN A 1 83 ? -3.613 -8.198 -17.346 1.00 92.56 83 ASN A C 1
ATOM 659 O O . ASN A 1 83 ? -2.840 -7.383 -17.853 1.00 92.56 83 ASN A O 1
ATOM 663 N N . PRO A 1 84 ? -3.220 -8.959 -16.307 1.00 88.31 84 PRO A N 1
ATOM 664 C CA . PRO A 1 84 ? -1.943 -8.764 -15.632 1.00 88.31 84 PRO A CA 1
ATOM 665 C C . PRO A 1 84 ? -0.749 -9.158 -16.516 1.00 88.31 84 PRO A C 1
ATOM 667 O O . PRO A 1 84 ? -0.570 -10.321 -16.875 1.00 88.31 84 PRO A O 1
ATOM 670 N N . SER A 1 85 ? 0.140 -8.202 -16.787 1.00 88.94 85 SER A N 1
ATOM 671 C CA . SER A 1 85 ? 1.386 -8.422 -17.531 1.00 88.94 85 SER A CA 1
ATOM 672 C C . SER A 1 85 ? 2.602 -8.441 -16.594 1.00 88.94 85 SER A C 1
ATOM 674 O O . SER A 1 85 ? 3.130 -7.389 -16.222 1.00 88.94 85 SER A O 1
ATOM 676 N N . LEU A 1 86 ? 3.074 -9.635 -16.216 1.00 88.69 86 LEU A N 1
ATOM 677 C CA . LEU A 1 86 ? 4.213 -9.798 -15.294 1.00 88.69 86 LEU A CA 1
ATOM 678 C C . LEU A 1 86 ? 5.547 -9.276 -15.852 1.00 88.69 86 LEU A C 1
ATOM 680 O O . LEU A 1 86 ? 6.401 -8.847 -15.080 1.00 88.69 86 LEU A O 1
ATOM 684 N N . SER A 1 87 ? 5.705 -9.237 -17.177 1.00 87.62 87 SER A N 1
ATOM 685 C CA . SER A 1 87 ? 6.899 -8.697 -17.841 1.00 87.62 87 SER A CA 1
ATOM 686 C C . SER A 1 87 ? 7.175 -7.234 -17.478 1.00 87.62 87 SER A C 1
ATOM 688 O O . SER A 1 87 ? 8.332 -6.833 -17.372 1.00 87.62 87 SER A O 1
ATOM 690 N N . LEU A 1 88 ? 6.127 -6.442 -17.221 1.00 88.62 88 LEU A N 1
ATOM 691 C CA . LEU A 1 88 ? 6.272 -5.042 -16.821 1.00 88.62 88 LEU A CA 1
ATOM 692 C C . LEU A 1 88 ? 6.871 -4.907 -15.419 1.00 88.62 88 LEU A C 1
ATOM 694 O O . LEU A 1 88 ? 7.683 -4.016 -15.194 1.00 88.62 88 LEU A O 1
ATOM 698 N N . ILE A 1 89 ? 6.545 -5.818 -14.493 1.00 87.44 89 ILE A N 1
ATOM 699 C CA . ILE A 1 89 ? 7.150 -5.821 -13.153 1.00 87.44 89 ILE A CA 1
ATOM 700 C C . ILE A 1 89 ? 8.623 -6.175 -13.218 1.00 87.44 89 ILE A C 1
ATOM 702 O O . ILE A 1 89 ? 9.408 -5.610 -12.457 1.00 87.44 89 ILE A O 1
ATOM 706 N N . GLU A 1 90 ? 9.030 -7.108 -14.074 1.00 86.56 90 GLU A N 1
ATOM 707 C CA . GLU A 1 90 ? 10.440 -7.494 -14.163 1.00 86.56 90 GLU A CA 1
ATOM 708 C C . GLU A 1 90 ? 11.325 -6.286 -14.483 1.00 86.56 90 GLU A C 1
ATOM 710 O O . GLU A 1 90 ? 12.358 -6.119 -13.833 1.00 86.56 90 GLU A O 1
ATOM 715 N N . ALA A 1 91 ? 10.836 -5.390 -15.345 1.00 85.56 91 ALA A N 1
ATOM 716 C CA . ALA A 1 91 ? 11.479 -4.131 -15.707 1.00 85.56 91 ALA A CA 1
ATOM 717 C C . ALA A 1 91 ? 11.402 -3.031 -14.626 1.00 85.56 91 ALA A C 1
ATOM 719 O O . ALA A 1 91 ? 12.124 -2.037 -14.713 1.00 85.56 91 ALA A O 1
ATOM 720 N N . THR A 1 92 ? 10.557 -3.175 -13.596 1.00 85.81 92 THR A N 1
ATOM 721 C CA . THR A 1 92 ? 10.476 -2.177 -12.515 1.00 85.81 92 THR A CA 1
ATOM 722 C C . THR A 1 92 ? 11.673 -2.252 -11.561 1.00 85.81 92 THR A C 1
ATOM 724 O O . THR A 1 92 ? 12.151 -3.347 -11.232 1.00 85.81 92 THR A O 1
ATOM 727 N N . PRO A 1 93 ? 12.141 -1.101 -11.039 1.00 86.50 93 PRO A N 1
ATOM 728 C CA . PRO A 1 93 ? 13.233 -1.069 -10.079 1.00 86.50 93 PRO A CA 1
ATOM 729 C C . PRO A 1 93 ? 12.857 -1.809 -8.793 1.00 86.50 93 PRO A C 1
ATOM 731 O O . PRO A 1 93 ? 11.715 -1.771 -8.331 1.00 86.50 93 PRO A O 1
ATOM 734 N N . PHE A 1 94 ? 13.855 -2.429 -8.163 1.00 86.50 94 PHE A N 1
ATOM 735 C CA . PHE A 1 94 ? 13.677 -3.189 -6.923 1.00 86.50 94 PHE A CA 1
ATOM 736 C C . PHE A 1 94 ? 12.977 -2.387 -5.815 1.00 86.50 94 PHE A C 1
ATOM 738 O O . PHE A 1 94 ? 12.129 -2.915 -5.100 1.00 86.50 94 PHE A O 1
ATOM 745 N N . LEU A 1 95 ? 13.268 -1.090 -5.702 1.00 86.38 95 LEU A N 1
ATOM 746 C CA . LEU A 1 95 ? 12.642 -0.249 -4.686 1.00 86.38 95 LEU A CA 1
ATOM 747 C C . LEU A 1 95 ? 11.124 -0.100 -4.881 1.00 86.38 95 LEU A C 1
ATOM 749 O O . LEU A 1 95 ? 10.389 -0.042 -3.900 1.00 86.38 95 LEU A O 1
ATOM 753 N N . PHE A 1 96 ? 10.638 -0.092 -6.127 1.00 86.06 96 PHE A N 1
ATOM 754 C CA . PHE A 1 96 ? 9.199 -0.063 -6.402 1.00 86.06 96 PHE A CA 1
ATOM 755 C C . PHE A 1 96 ? 8.525 -1.370 -5.968 1.00 86.06 96 PHE A C 1
ATOM 757 O O . PHE A 1 96 ? 7.464 -1.347 -5.349 1.00 86.06 96 PHE A O 1
ATOM 764 N N . LYS A 1 97 ? 9.184 -2.511 -6.206 1.00 89.25 97 LYS A N 1
ATOM 765 C CA . LYS A 1 97 ? 8.739 -3.826 -5.716 1.00 89.25 97 LYS A CA 1
ATOM 766 C C . LYS A 1 97 ? 8.611 -3.829 -4.187 1.00 89.25 97 LYS A C 1
ATOM 768 O O . LYS A 1 97 ? 7.601 -4.292 -3.664 1.00 89.25 97 LYS A O 1
ATOM 773 N N . LEU A 1 98 ? 9.583 -3.251 -3.470 1.00 90.75 98 LEU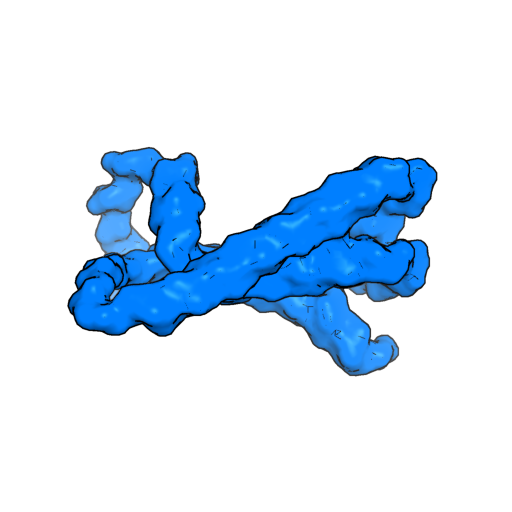 A N 1
ATOM 774 C CA . LEU A 1 98 ? 9.507 -3.084 -2.012 1.00 90.75 98 LEU A CA 1
ATOM 775 C C . LEU A 1 98 ? 8.373 -2.151 -1.574 1.00 90.75 98 LEU A C 1
ATOM 777 O O . LEU A 1 98 ? 7.651 -2.482 -0.633 1.00 90.75 98 LEU A O 1
ATOM 781 N N . HIS A 1 99 ? 8.196 -1.017 -2.256 1.00 90.25 99 HIS A N 1
ATOM 782 C CA . HIS A 1 99 ? 7.085 -0.105 -1.994 1.00 90.25 99 HIS A CA 1
ATOM 783 C C . HIS A 1 99 ? 5.743 -0.840 -2.100 1.00 90.25 99 HIS A C 1
ATOM 785 O O . HIS A 1 99 ? 4.960 -0.835 -1.150 1.00 90.25 99 HIS A O 1
ATOM 791 N N . LEU A 1 100 ? 5.521 -1.556 -3.203 1.00 91.69 100 LEU A N 1
ATOM 792 C CA . LEU A 1 100 ? 4.288 -2.296 -3.453 1.00 91.69 100 LEU A CA 1
ATOM 793 C C . LEU A 1 100 ? 4.037 -3.394 -2.407 1.00 91.69 100 LEU A C 1
ATOM 795 O O . LEU A 1 100 ? 2.916 -3.525 -1.917 1.00 91.69 100 LEU A O 1
ATOM 799 N N . LEU A 1 101 ? 5.071 -4.142 -2.011 1.00 94.19 101 LEU A N 1
ATOM 800 C CA . LEU A 1 101 ? 4.966 -5.142 -0.941 1.00 94.19 101 LEU A CA 1
ATOM 801 C C . LEU A 1 101 ? 4.610 -4.509 0.409 1.00 94.19 101 LEU A C 1
ATOM 803 O O . LEU A 1 101 ? 3.766 -5.042 1.137 1.00 94.19 101 LEU A O 1
ATOM 807 N N . SER A 1 102 ? 5.216 -3.364 0.738 1.00 93.69 102 SER A N 1
ATOM 808 C CA . SER A 1 102 ? 4.896 -2.628 1.966 1.00 93.69 102 SER A CA 1
ATOM 809 C C . SER A 1 102 ? 3.461 -2.091 1.952 1.00 93.69 102 SER A C 1
ATOM 811 O O . SER A 1 102 ? 2.769 -2.187 2.964 1.00 93.69 102 SER A O 1
ATOM 813 N N . LEU A 1 103 ? 2.980 -1.626 0.793 1.00 93.75 103 LEU A N 1
ATOM 814 C CA . LEU A 1 103 ? 1.620 -1.130 0.603 1.00 93.75 103 LEU A CA 1
ATOM 815 C C . LEU A 1 103 ? 0.582 -2.256 0.723 1.00 93.75 103 LEU A C 1
ATOM 817 O O . LEU A 1 103 ? -0.389 -2.115 1.463 1.00 93.75 103 LEU A O 1
ATOM 821 N N . CYS A 1 104 ? 0.816 -3.402 0.073 1.00 96.38 104 CYS A N 1
ATOM 822 C CA . CYS A 1 104 ? -0.063 -4.570 0.190 1.00 96.38 104 CYS A CA 1
ATOM 823 C C . CYS A 1 104 ? -0.117 -5.081 1.638 1.00 96.38 104 CYS A C 1
ATOM 825 O O . CYS A 1 104 ? -1.193 -5.372 2.157 1.00 96.38 104 CYS A O 1
ATOM 827 N N . SER A 1 105 ? 1.034 -5.143 2.316 1.00 94.81 105 SER A N 1
ATOM 828 C CA . SER A 1 105 ? 1.102 -5.536 3.729 1.00 94.81 105 SER A CA 1
ATOM 829 C C . SER A 1 105 ? 0.315 -4.567 4.610 1.00 94.81 105 SER A C 1
ATOM 831 O O . SER A 1 105 ? -0.463 -4.994 5.462 1.00 94.81 105 SER A O 1
ATOM 833 N N . LEU A 1 106 ? 0.465 -3.261 4.375 1.00 94.31 106 LEU A N 1
ATOM 834 C CA . LEU A 1 106 ? -0.300 -2.232 5.069 1.00 94.31 106 LEU A CA 1
ATOM 835 C C . LEU A 1 106 ? -1.801 -2.449 4.882 1.00 94.31 106 LEU A C 1
ATOM 837 O O . LEU A 1 106 ? -2.505 -2.485 5.882 1.00 94.31 106 LEU A O 1
ATOM 841 N N . PHE A 1 107 ? -2.291 -2.657 3.658 1.00 94.56 107 PHE A N 1
ATOM 842 C CA . PHE A 1 107 ? -3.719 -2.892 3.395 1.00 94.56 107 PHE A CA 1
ATOM 843 C C . PHE A 1 107 ? -4.269 -4.135 4.097 1.00 94.56 107 PHE A C 1
ATOM 845 O O . PHE A 1 107 ? -5.393 -4.098 4.594 1.00 94.56 107 PHE A O 1
ATOM 852 N N . ILE A 1 108 ? -3.468 -5.195 4.209 1.00 94.19 108 ILE A N 1
ATOM 853 C CA . ILE A 1 108 ? -3.849 -6.406 4.944 1.00 94.19 108 ILE A CA 1
ATOM 854 C C . ILE A 1 108 ? -3.964 -6.127 6.447 1.00 94.19 108 ILE A C 1
ATOM 856 O O . ILE A 1 108 ? -4.930 -6.553 7.073 1.00 94.19 108 ILE A O 1
ATOM 860 N N . PHE A 1 109 ? -3.006 -5.413 7.046 1.00 91.50 109 PHE A N 1
ATOM 861 C CA . PHE A 1 109 ? -2.994 -5.178 8.496 1.00 91.50 109 PHE A CA 1
ATOM 862 C C . PHE A 1 109 ? -3.888 -4.019 8.950 1.00 91.50 109 PHE A C 1
ATOM 864 O O . PHE A 1 109 ? -4.378 -4.031 10.082 1.00 91.50 109 PHE A O 1
ATOM 871 N N . LEU A 1 110 ? -4.120 -3.026 8.090 1.00 91.00 110 LEU A N 1
ATOM 872 C CA . LEU A 1 110 ? -4.888 -1.821 8.399 1.00 91.00 110 LEU A CA 1
ATOM 873 C C . LEU A 1 110 ? -6.269 -2.096 9.026 1.00 91.00 110 LEU A C 1
ATOM 875 O O . LEU A 1 110 ? -6.538 -1.492 10.072 1.00 91.00 110 LEU A O 1
ATOM 879 N N . PRO A 1 111 ? -7.121 -2.998 8.488 1.00 88.19 111 PRO A N 1
ATOM 880 C CA . PRO A 1 111 ? -8.455 -3.242 9.039 1.00 88.19 111 PRO A CA 1
ATOM 881 C C . PRO A 1 111 ? -8.465 -3.825 10.456 1.00 88.19 111 PRO A C 1
ATOM 883 O O . PRO A 1 111 ? -9.477 -3.742 11.147 1.00 88.19 111 PRO A O 1
ATOM 886 N N . PHE A 1 112 ? -7.336 -4.352 10.931 1.00 86.00 112 PHE A N 1
ATOM 887 C CA . PHE A 1 112 ? -7.199 -4.935 12.269 1.00 86.00 112 PHE A CA 1
ATOM 888 C C . PHE A 1 112 ? -6.614 -3.953 13.302 1.00 86.00 112 PHE A C 1
ATOM 890 O O . PHE A 1 112 ? -6.249 -4.340 14.420 1.00 86.00 112 PHE A O 1
ATOM 897 N N . THR A 1 113 ? -6.519 -2.666 12.952 1.00 86.62 113 THR A N 1
ATOM 898 C CA . THR A 1 113 ? -5.994 -1.606 13.827 1.00 86.62 113 THR A CA 1
ATOM 899 C C . THR A 1 113 ? -6.980 -0.467 14.021 1.00 86.62 113 THR A C 1
ATOM 901 O O . THR A 1 113 ? -7.907 -0.285 13.237 1.00 86.62 113 THR A O 1
ATOM 904 N N . LYS A 1 114 ? -6.732 0.383 15.025 1.00 81.88 114 LYS A N 1
ATOM 905 C CA . LYS A 1 114 ? -7.538 1.590 15.266 1.00 81.88 114 LYS A CA 1
ATOM 906 C C . LYS A 1 114 ? -7.601 2.548 14.066 1.00 81.88 114 LYS A C 1
ATOM 908 O O . LYS A 1 114 ? -8.526 3.353 13.987 1.00 81.88 114 LYS A O 1
ATOM 913 N N . TYR A 1 115 ? -6.650 2.469 13.131 1.00 85.12 115 TYR A N 1
ATOM 914 C CA . TYR A 1 115 ? -6.600 3.339 11.953 1.00 85.12 115 TYR A CA 1
ATOM 915 C C . TYR A 1 115 ? -7.764 3.108 10.988 1.00 85.12 115 TYR A C 1
ATOM 917 O O . TYR A 1 115 ? -8.157 4.042 10.294 1.00 85.12 115 TYR A O 1
ATOM 925 N N . ILE A 1 116 ? -8.389 1.925 11.005 1.00 86.88 116 ILE A N 1
ATOM 926 C CA . ILE A 1 116 ? -9.585 1.662 10.195 1.00 86.88 116 ILE A CA 1
ATOM 927 C C . ILE A 1 116 ? -10.764 2.557 10.594 1.00 86.88 116 ILE A C 1
ATOM 929 O O . ILE A 1 116 ? -11.549 2.947 9.740 1.00 86.88 116 ILE A O 1
ATOM 933 N N . LYS A 1 117 ? -10.863 2.962 11.871 1.00 82.00 117 LYS A N 1
ATOM 934 C CA . LYS A 1 117 ? -11.886 3.913 12.349 1.00 8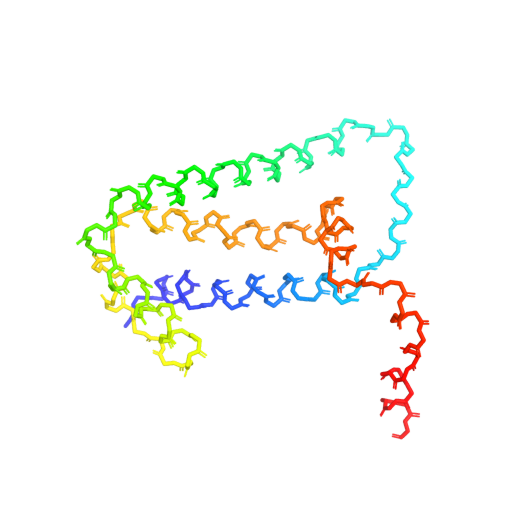2.00 117 LYS A CA 1
ATOM 935 C C . LYS A 1 117 ? -11.653 5.314 11.806 1.00 82.00 117 LYS A C 1
ATOM 937 O O . LYS A 1 117 ? -12.601 5.962 11.380 1.00 82.00 117 LYS A O 1
ATOM 942 N N . LEU A 1 118 ? -10.395 5.752 11.774 1.00 83.25 118 LEU A N 1
ATOM 943 C CA . LEU A 1 118 ? -10.027 7.027 11.164 1.00 83.25 118 LEU A CA 1
ATOM 944 C C . LEU A 1 118 ? -10.336 7.023 9.660 1.00 83.25 118 LEU A C 1
ATOM 946 O O . LEU A 1 118 ? -10.923 7.977 9.158 1.00 83.25 118 LEU A O 1
ATOM 950 N N . LEU A 1 119 ? -9.987 5.937 8.964 1.00 84.25 119 LEU A N 1
ATOM 951 C CA . LEU A 1 119 ? -10.247 5.787 7.534 1.00 84.25 119 LEU A CA 1
ATOM 952 C C . LEU A 1 119 ? -11.751 5.742 7.236 1.00 84.25 119 LEU A C 1
ATOM 954 O O . LEU A 1 119 ? -12.222 6.457 6.357 1.00 84.25 119 LEU A O 1
ATOM 958 N N . ASN A 1 120 ? -12.516 4.965 8.008 1.00 82.00 120 ASN A N 1
ATOM 959 C CA . ASN A 1 120 ? -13.966 4.906 7.859 1.00 82.00 120 ASN A CA 1
ATOM 960 C C . ASN A 1 120 ? -14.612 6.270 8.137 1.00 82.00 120 ASN A C 1
ATOM 962 O O . ASN A 1 120 ? -15.472 6.693 7.381 1.00 82.00 120 ASN A O 1
ATOM 966 N N . SER A 1 121 ? -14.141 7.018 9.140 1.00 80.31 121 SER A N 1
ATOM 967 C CA . SER A 1 121 ? -14.631 8.378 9.407 1.00 80.31 121 SER A CA 1
ATOM 968 C C . SER A 1 121 ? -14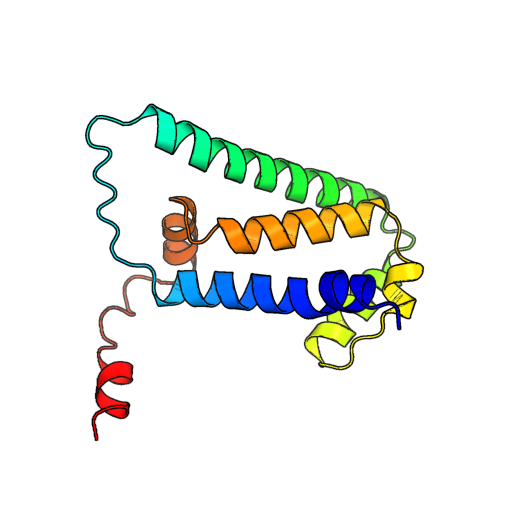.385 9.360 8.256 1.00 80.31 121 SER A C 1
ATOM 970 O O . SER A 1 121 ? -15.095 10.360 8.170 1.00 80.31 121 SER A O 1
ATOM 972 N N . PHE A 1 122 ? -13.375 9.132 7.412 1.00 76.38 122 PHE A N 1
ATOM 973 C CA . PHE A 1 122 ? -13.119 9.967 6.239 1.00 76.38 122 PHE A CA 1
ATOM 974 C C . PHE A 1 122 ? -14.101 9.663 5.097 1.00 76.38 122 PHE A C 1
ATOM 976 O O . PHE A 1 122 ? -14.579 10.584 4.439 1.00 76.38 122 PHE A O 1
ATOM 983 N N . PHE A 1 123 ? -14.421 8.385 4.873 1.00 68.69 123 PHE A N 1
ATOM 984 C CA . PHE A 1 123 ? -15.299 7.955 3.778 1.00 68.69 123 PHE A CA 1
ATOM 985 C C . PHE A 1 123 ? -16.787 7.977 4.139 1.00 68.69 123 PHE A C 1
ATOM 987 O O . PHE A 1 123 ? -17.622 8.364 3.322 1.00 68.69 123 PHE A O 1
ATOM 994 N N . MET A 1 124 ? -17.127 7.578 5.361 1.00 65.12 124 MET A N 1
ATOM 995 C CA . MET A 1 124 ? -18.492 7.516 5.860 1.00 65.12 124 MET A CA 1
ATOM 996 C C . MET A 1 124 ? -18.792 8.780 6.661 1.00 65.12 124 MET A C 1
ATOM 998 O O . MET A 1 124 ? -18.558 8.879 7.864 1.00 65.12 124 MET A O 1
ATOM 1002 N N . ASN A 1 125 ? -19.348 9.772 5.967 1.00 57.22 125 ASN A N 1
ATOM 1003 C CA . ASN A 1 125 ? -20.121 10.824 6.620 1.00 57.22 125 ASN A CA 1
ATOM 1004 C C . ASN A 1 125 ? -21.306 10.162 7.358 1.00 57.22 125 ASN A C 1
ATOM 1006 O O . ASN A 1 125 ? -21.839 9.178 6.849 1.00 57.22 125 ASN A O 1
ATOM 1010 N N . LYS A 1 126 ? -21.731 10.693 8.515 1.00 55.88 126 LYS A N 1
ATOM 1011 C CA . LYS A 1 126 ? -22.738 10.137 9.464 1.00 55.88 126 LYS A CA 1
ATOM 1012 C C . LYS A 1 126 ? -24.179 9.959 8.911 1.00 55.88 126 LYS A C 1
ATOM 1014 O O . LYS A 1 126 ? -25.159 10.255 9.583 1.00 55.88 126 LYS A O 1
ATOM 1019 N N . ARG A 1 127 ? -24.344 9.567 7.648 1.00 52.16 127 ARG A N 1
ATOM 1020 C CA . ARG A 1 127 ? -25.619 9.407 6.933 1.00 52.16 127 ARG A CA 1
ATOM 1021 C C . ARG A 1 127 ? -25.816 8.013 6.328 1.00 52.16 127 ARG A C 1
ATOM 1023 O O . ARG A 1 127 ? -26.753 7.832 5.560 1.00 52.16 127 ARG A O 1
ATOM 1030 N N . VAL A 1 128 ? -24.963 7.041 6.660 1.00 53.41 128 VAL A N 1
ATOM 1031 C CA . VAL A 1 128 ? -25.080 5.650 6.168 1.00 53.41 128 VAL A CA 1
ATOM 1032 C C . VAL A 1 128 ? -25.621 4.694 7.244 1.00 53.41 128 VAL A C 1
ATOM 1034 O O . VAL A 1 128 ? -25.971 3.558 6.945 1.00 53.41 128 VAL A O 1
ATOM 1037 N N . ASP A 1 129 ? -25.858 5.194 8.460 1.00 53.44 129 ASP A N 1
ATOM 1038 C CA . ASP A 1 129 ? -26.476 4.472 9.588 1.00 53.44 129 ASP A CA 1
ATOM 1039 C C . ASP A 1 129 ? -27.929 4.007 9.304 1.00 53.44 129 ASP A C 1
ATOM 1041 O O . ASP A 1 129 ? -28.562 3.361 10.133 1.00 53.44 129 ASP A O 1
ATOM 1045 N N . ALA A 1 130 ? -28.472 4.325 8.121 1.00 50.31 130 ALA A N 1
ATOM 1046 C CA . ALA A 1 130 ? -29.824 4.001 7.672 1.00 50.31 130 ALA A CA 1
ATOM 1047 C C . ALA A 1 130 ? -29.884 2.925 6.569 1.00 50.31 130 ALA A C 1
ATOM 1049 O O . ALA A 1 130 ? -30.896 2.837 5.874 1.00 50.31 130 ALA A O 1
ATOM 1050 N N . LEU A 1 131 ? -28.850 2.095 6.388 1.00 55.62 131 LEU A N 1
ATOM 1051 C CA . LEU A 1 131 ? -28.922 0.936 5.484 1.00 55.62 131 LEU A CA 1
ATOM 1052 C C . LEU A 1 131 ? -28.965 -0.408 6.240 1.00 55.62 131 LEU A C 1
ATOM 1054 O O . LEU A 1 131 ? -28.050 -1.217 6.108 1.00 55.62 131 LEU A O 1
ATOM 1058 N N . PRO A 1 132 ? -30.093 -0.745 6.902 1.00 55.09 132 PRO A N 1
ATOM 1059 C CA . PRO A 1 132 ? -30.462 -2.139 7.162 1.00 55.09 132 PRO A CA 1
ATOM 1060 C C . PRO A 1 132 ? -30.833 -2.900 5.862 1.00 55.09 132 PRO A C 1
ATOM 1062 O O . PRO A 1 132 ? -31.282 -4.042 5.904 1.00 55.09 132 PRO A O 1
ATOM 1065 N N . PHE A 1 133 ? -30.659 -2.282 4.687 1.00 53.12 133 PHE A N 1
ATOM 1066 C CA . PHE A 1 133 ? -31.206 -2.735 3.407 1.00 53.12 133 PHE A CA 1
ATOM 1067 C C . PHE A 1 133 ? -30.493 -3.947 2.787 1.00 53.12 133 PHE A C 1
ATOM 1069 O O . PHE A 1 133 ? -31.126 -4.710 2.065 1.00 53.12 133 PHE A O 1
ATOM 1076 N N . ILE A 1 134 ? -29.204 -4.171 3.070 1.00 53.69 134 ILE A N 1
ATOM 1077 C CA . ILE A 1 134 ? -28.457 -5.290 2.459 1.00 53.69 134 ILE A CA 1
ATOM 1078 C C . ILE A 1 134 ? -28.7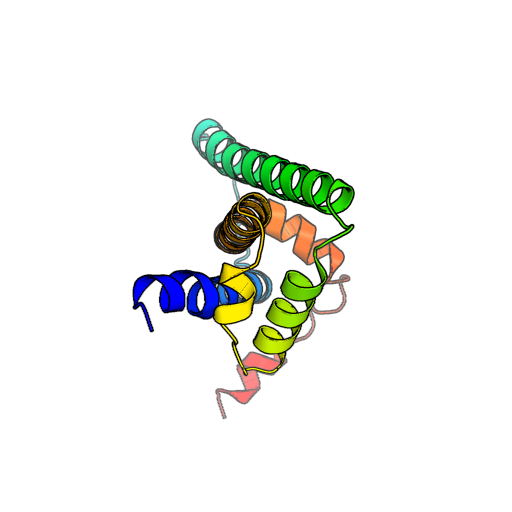69 -6.628 3.154 1.00 53.69 134 ILE A C 1
ATOM 1080 O O . ILE A 1 134 ? -28.780 -7.667 2.499 1.00 53.69 134 ILE A O 1
ATOM 1084 N N . PHE A 1 135 ? -29.120 -6.616 4.445 1.00 53.59 135 PHE A N 1
ATOM 1085 C CA . PHE A 1 135 ? -29.525 -7.828 5.172 1.00 53.59 135 PHE A CA 1
ATOM 1086 C C . PHE A 1 135 ? -30.944 -8.307 4.821 1.00 53.59 135 PHE A C 1
ATOM 1088 O O . PHE A 1 135 ? -31.228 -9.497 4.920 1.00 53.59 135 PHE A O 1
ATOM 1095 N N . LEU A 1 136 ? -31.824 -7.404 4.378 1.00 54.28 136 LEU A N 1
ATOM 1096 C CA . LEU A 1 136 ? -33.204 -7.731 3.992 1.00 54.28 136 LEU A CA 1
ATOM 1097 C C . LEU A 1 136 ? -33.315 -8.373 2.599 1.00 54.28 136 LEU A C 1
ATOM 1099 O O . LEU A 1 136 ? -34.258 -9.115 2.354 1.00 54.28 136 LEU A O 1
ATOM 1103 N N . LEU A 1 137 ? -32.351 -8.135 1.702 1.00 55.38 137 LEU A N 1
ATOM 1104 C CA . LEU A 1 137 ? -32.361 -8.672 0.332 1.00 55.38 137 LEU A CA 1
ATOM 1105 C C . LEU A 1 137 ? -31.855 -10.121 0.213 1.00 55.38 137 LEU A C 1
ATOM 1107 O O . LEU A 1 137 ? -32.104 -10.756 -0.803 1.00 55.38 137 LEU A O 1
ATOM 1111 N N . PHE A 1 138 ? -31.168 -10.646 1.232 1.00 55.12 138 PHE A N 1
ATOM 1112 C CA . PHE A 1 138 ? -30.676 -12.034 1.263 1.00 55.12 138 PHE A CA 1
ATOM 1113 C C . PHE A 1 138 ? -31.551 -12.985 2.095 1.00 55.12 138 PHE A C 1
ATOM 1115 O O . PHE A 1 138 ? -31.230 -14.166 2.202 1.00 55.12 138 PHE A O 1
ATOM 1122 N N . ASN A 1 139 ? -32.643 -12.487 2.684 1.00 45.22 139 ASN A N 1
ATOM 1123 C CA . ASN A 1 139 ? -33.575 -13.278 3.492 1.00 45.22 139 ASN A CA 1
ATOM 1124 C C . ASN A 1 139 ? -35.003 -13.246 2.916 1.00 45.22 139 ASN A C 1
ATOM 1126 O O . ASN A 1 139 ? -35.973 -13.099 3.662 1.00 45.22 139 ASN A O 1
ATOM 1130 N N . LEU A 1 140 ? -35.112 -13.319 1.584 1.00 51.97 140 LEU A N 1
ATOM 1131 C CA . LEU A 1 140 ? -36.373 -13.381 0.842 1.00 51.97 140 LEU A CA 1
ATOM 1132 C C . LEU A 1 140 ? -36.285 -14.408 -0.289 1.00 51.97 140 LEU A C 1
ATOM 1134 O O . LEU A 1 140 ? -35.212 -14.473 -0.931 1.00 51.97 140 LEU A O 1
#

Secondary structure (DSSP, 8-state):
--HHHHIIIIIHHHHHHHHHHHHHHH---------S-HHHHHHHHHHHHHHHHHHHHHHHHHHHTGGG-HHHHHHHHHHHTT---HHHHHTS-HHHHHHHHHHHHHHHHGGGSTHHHHHHHHH--TT-TT-THHHHTT--

Radius of gyration: 18.39 Å; chains: 1; bounding box: 50×31×49 Å

Foldseek 3Di:
DPPVLCCLQQVLQVVLVVLLVCLLVPVPPPPPPVPPPPPVLVVLVVVLVVLVVLLVVLVVVVVVVPPPCPLVVVQVVCSVVVNHDSVSVVPDDPSVSVSVNSVSVSSNSCSVHPVSVVVSCVVDDPPPPPPPPVVVVVPD